Protein AF-A0A1X0S8W1-F1 (afdb_monomer_lite)

pLDDT: mean 87.72, std 8.19, range [54.75, 95.5]

Sequence (71 aa):
MAAFLRPSDLRRVDLQSADINDSFQLTSQVDSPKETRDHRCIIKPFTIFPNQDRSLCPIREFIALKERPSL

Organism: Rhizopus microsporus (NCBI:txid58291)

Secondary structure (DSSP, 8-state):
------HHHHTTB-GGG-EE-TTS-EEEEEEEEEEEETTEEEEEEEEEPPPSSGGG-HHHHHHHHHT-TT-

Foldseek 3Di:
DADPDDPVQVVFWDPVQWDQDPQRKIKTWGFQQVDDDPNHTDIGIDIDHADPPPVPGVSVVVVVVVVVVPD

Structure (mmCIF, N/CA/C/O backbone):
data_AF-A0A1X0S8W1-F1
#
_entry.id   AF-A0A1X0S8W1-F1
#
loop_
_atom_site.group_PDB
_atom_site.id
_atom_site.type_symbol
_atom_site.label_atom_id
_atom_site.label_alt_id
_atom_site.label_comp_id
_atom_site.label_asym_id
_atom_site.label_entity_id
_atom_site.label_seq_id
_atom_site.pdbx_PDB_ins_code
_atom_site.Cartn_x
_atom_site.Cartn_y
_atom_site.Cartn_z
_atom_site.occupancy
_atom_site.B_iso_or_equiv
_atom_site.auth_seq_id
_atom_site.auth_comp_id
_atom_site.auth_asym_id
_atom_site.auth_atom_id
_atom_site.pdbx_PDB_model_num
ATOM 1 N N . MET A 1 1 ? 9.873 -2.085 -1.201 1.00 59.12 1 MET A N 1
ATOM 2 C CA . MET A 1 1 ? 9.676 -2.861 0.050 1.00 59.12 1 MET A CA 1
ATOM 3 C C . MET A 1 1 ? 8.228 -2.700 0.479 1.00 59.12 1 MET A C 1
ATOM 5 O O . MET A 1 1 ? 7.763 -1.568 0.565 1.00 59.12 1 MET A O 1
ATOM 9 N N . ALA A 1 2 ? 7.505 -3.809 0.640 1.00 69.00 2 ALA A N 1
ATOM 10 C CA . ALA A 1 2 ? 6.098 -3.798 1.039 1.00 69.00 2 ALA A CA 1
ATOM 11 C C . ALA A 1 2 ? 5.967 -3.584 2.556 1.00 69.00 2 ALA A C 1
ATOM 13 O O . ALA A 1 2 ? 6.853 -3.980 3.313 1.00 69.00 2 ALA A O 1
ATOM 14 N N . ALA A 1 3 ? 4.879 -2.952 2.996 1.00 78.31 3 ALA A N 1
ATOM 15 C CA . ALA A 1 3 ? 4.598 -2.786 4.417 1.00 78.31 3 ALA A CA 1
ATOM 16 C C . ALA A 1 3 ? 4.321 -4.155 5.069 1.00 78.31 3 ALA A C 1
ATOM 18 O O . ALA A 1 3 ? 3.593 -4.977 4.511 1.00 78.31 3 ALA A O 1
ATOM 19 N N . PHE A 1 4 ? 4.880 -4.403 6.258 1.00 81.94 4 PHE A N 1
ATOM 20 C CA . PHE A 1 4 ? 4.598 -5.611 7.042 1.00 81.94 4 PHE A CA 1
ATOM 21 C C . PHE A 1 4 ? 3.243 -5.480 7.747 1.00 81.94 4 PHE A C 1
ATOM 23 O O . PHE A 1 4 ? 3.167 -5.175 8.936 1.00 81.94 4 PHE A O 1
ATOM 30 N N . LEU A 1 5 ? 2.165 -5.681 6.991 1.00 84.88 5 LEU A N 1
ATOM 31 C CA . LEU A 1 5 ? 0.792 -5.651 7.490 1.00 84.88 5 LEU A CA 1
ATOM 32 C C . LEU A 1 5 ? 0.317 -7.067 7.819 1.00 84.88 5 LEU A C 1
ATOM 34 O O . LEU A 1 5 ? 0.524 -8.003 7.044 1.00 84.88 5 LEU A O 1
ATOM 38 N N . ARG A 1 6 ? -0.358 -7.239 8.959 1.00 87.00 6 ARG A N 1
ATOM 39 C CA . ARG A 1 6 ? -1.017 -8.514 9.267 1.00 87.00 6 ARG A CA 1
ATOM 40 C C . ARG A 1 6 ? -2.249 -8.669 8.370 1.00 87.00 6 ARG A C 1
ATOM 42 O O . ARG A 1 6 ? -2.851 -7.668 7.981 1.00 87.00 6 ARG A O 1
ATOM 49 N N . PRO A 1 7 ? -2.740 -9.894 8.131 1.00 88.88 7 PRO A N 1
ATOM 50 C CA . PRO A 1 7 ? -3.974 -10.098 7.370 1.00 88.88 7 PRO A CA 1
ATOM 51 C C . PRO A 1 7 ? -5.190 -9.309 7.895 1.00 88.88 7 PRO A C 1
ATOM 53 O O . PRO A 1 7 ? -6.038 -8.884 7.114 1.00 88.88 7 PRO A O 1
ATOM 56 N N . SER A 1 8 ? -5.282 -9.073 9.211 1.00 87.56 8 SER A N 1
ATOM 57 C CA . SER A 1 8 ? -6.336 -8.233 9.802 1.00 87.56 8 SER A CA 1
ATOM 58 C C . SER A 1 8 ? -6.193 -6.750 9.475 1.00 87.56 8 SER A C 1
ATOM 60 O O . SER A 1 8 ? -7.195 -6.044 9.435 1.00 87.56 8 SER A O 1
ATOM 62 N N . ASP A 1 9 ? -4.958 -6.288 9.290 1.00 88.31 9 ASP A N 1
ATOM 63 C CA . ASP A 1 9 ? -4.642 -4.898 8.980 1.00 88.31 9 ASP A CA 1
ATOM 64 C C . ASP A 1 9 ? -5.035 -4.604 7.526 1.00 88.31 9 ASP A C 1
ATOM 66 O O . ASP A 1 9 ? -5.662 -3.586 7.270 1.00 88.31 9 ASP A O 1
ATOM 70 N N . LEU A 1 10 ? -4.811 -5.550 6.600 1.00 88.00 10 LEU A N 1
ATOM 71 C CA . LEU A 1 10 ? -5.224 -5.431 5.190 1.00 88.00 10 LEU A CA 1
ATOM 72 C C . LEU A 1 10 ? -6.727 -5.169 5.015 1.00 88.00 10 LEU A C 1
ATOM 74 O O . LEU A 1 10 ? -7.113 -4.367 4.174 1.00 88.00 10 LEU A O 1
ATOM 78 N N . ARG A 1 11 ? -7.585 -5.796 5.835 1.00 88.38 11 ARG A N 1
ATOM 79 C CA . ARG A 1 11 ? -9.043 -5.550 5.801 1.00 88.38 11 ARG A CA 1
ATOM 80 C C . ARG A 1 11 ? -9.451 -4.172 6.327 1.00 88.38 11 ARG A C 1
ATOM 82 O O . ARG A 1 11 ? -10.608 -3.797 6.189 1.00 88.38 11 ARG A O 1
ATOM 89 N N . ARG A 1 12 ? -8.539 -3.477 7.004 1.00 90.25 12 ARG A N 1
ATOM 90 C CA . 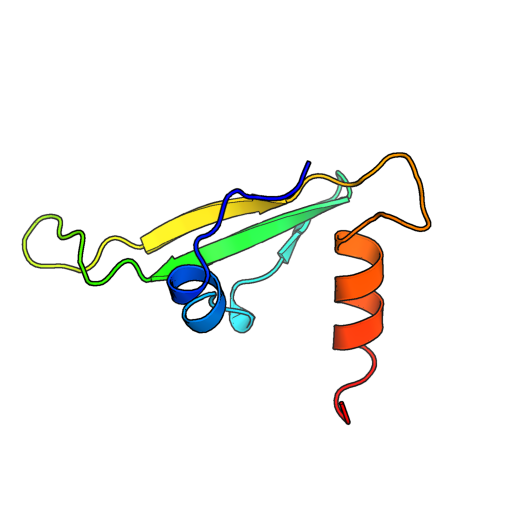ARG A 1 12 ? -8.766 -2.192 7.678 1.00 90.25 12 ARG A CA 1
ATOM 91 C C . ARG A 1 12 ? -7.957 -1.059 7.057 1.00 90.25 12 ARG A C 1
ATOM 93 O O . ARG A 1 12 ? -7.907 0.027 7.629 1.00 90.25 12 ARG A O 1
ATOM 100 N N . VAL A 1 13 ? -7.287 -1.321 5.937 1.00 91.19 13 VAL A N 1
ATOM 101 C CA . VAL A 1 13 ? -6.631 -0.274 5.160 1.00 91.19 13 VAL A CA 1
ATOM 102 C C . VAL A 1 13 ? -7.711 0.639 4.602 1.00 91.19 13 VAL A C 1
ATOM 104 O O . VAL A 1 13 ? -8.658 0.181 3.962 1.00 91.19 13 VAL A O 1
ATOM 107 N N . ASP A 1 14 ? -7.548 1.934 4.832 1.00 90.56 14 ASP A N 1
ATOM 108 C CA . ASP A 1 14 ? -8.382 2.950 4.216 1.00 90.56 14 ASP A CA 1
ATOM 109 C C . ASP A 1 14 ? -7.867 3.236 2.798 1.00 90.56 14 ASP A C 1
ATOM 111 O O . ASP A 1 14 ? -6.925 4.000 2.579 1.00 90.56 14 ASP A O 1
ATOM 115 N N . LEU A 1 15 ? -8.478 2.578 1.811 1.00 88.19 15 LEU A N 1
ATOM 116 C CA . LEU A 1 15 ? -8.123 2.765 0.403 1.00 88.19 15 LEU A CA 1
ATOM 117 C C . LEU A 1 15 ? -8.511 4.154 -0.128 1.00 88.19 15 LEU A C 1
ATOM 119 O O . LEU A 1 15 ? -7.977 4.564 -1.156 1.00 88.19 15 LEU A O 1
ATOM 123 N N . GLN A 1 16 ? -9.406 4.884 0.548 1.00 89.75 16 GLN A N 1
ATOM 124 C CA . GLN A 1 16 ? -9.760 6.252 0.155 1.00 89.75 16 GLN A CA 1
ATOM 125 C C . GLN A 1 16 ? -8.667 7.245 0.548 1.00 89.75 16 GLN A C 1
ATOM 127 O O . GLN A 1 16 ? -8.461 8.235 -0.147 1.00 89.75 16 GLN A O 1
ATOM 132 N N . SER A 1 17 ? -7.918 6.958 1.615 1.00 91.38 17 SER A N 1
ATOM 133 C CA . SER A 1 17 ? -6.753 7.754 2.007 1.00 91.38 17 SER A CA 1
ATOM 134 C C . SER A 1 17 ? -5.483 7.408 1.220 1.00 91.38 17 SER A C 1
ATOM 136 O O . SER A 1 17 ? -4.408 7.888 1.578 1.00 91.38 17 SER A O 1
ATOM 138 N N .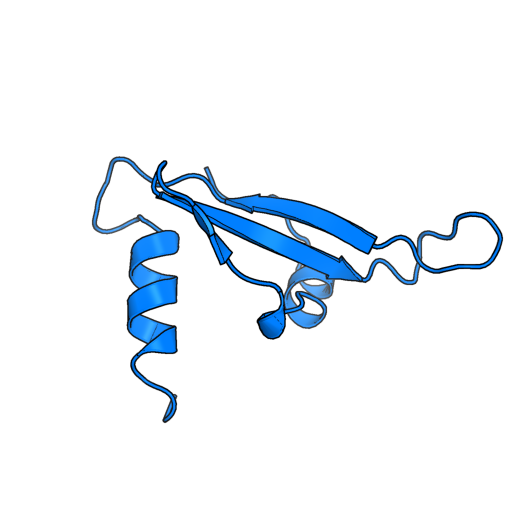 ALA A 1 18 ? -5.559 6.490 0.253 1.00 93.25 18 ALA A N 1
ATOM 139 C CA . ALA A 1 18 ? -4.395 6.003 -0.467 1.00 93.25 18 ALA A CA 1
ATOM 140 C C . ALA A 1 18 ? -3.926 7.024 -1.512 1.00 93.25 18 ALA A C 1
ATOM 142 O O . ALA A 1 18 ? -4.673 7.352 -2.438 1.00 93.25 18 ALA A O 1
ATOM 143 N N . ASP A 1 19 ? -2.675 7.464 -1.394 1.00 95.31 19 ASP A N 1
ATOM 144 C CA . ASP A 1 19 ? -2.059 8.456 -2.275 1.00 95.31 19 ASP A CA 1
ATOM 145 C C . ASP A 1 19 ? -0.693 7.985 -2.792 1.00 95.31 19 ASP A C 1
ATOM 147 O O . ASP A 1 19 ? 0.017 7.236 -2.118 1.00 95.31 19 ASP A O 1
ATOM 151 N N . ILE A 1 20 ? -0.331 8.399 -4.008 1.00 95.50 20 ILE A N 1
ATOM 152 C CA . ILE A 1 20 ? 0.969 8.089 -4.610 1.00 95.50 20 ILE A CA 1
ATOM 153 C C . ILE A 1 20 ? 1.732 9.394 -4.789 1.00 95.50 20 ILE A C 1
ATOM 155 O O . ILE A 1 20 ? 1.339 10.236 -5.590 1.00 95.50 20 ILE A O 1
ATOM 159 N N . ASN A 1 21 ? 2.846 9.530 -4.073 1.00 93.50 21 ASN A N 1
ATOM 160 C CA . ASN A 1 21 ? 3.658 10.743 -4.120 1.00 93.50 21 ASN A CA 1
ATOM 161 C C . ASN A 1 21 ? 4.591 10.797 -5.347 1.00 93.50 21 ASN A C 1
ATOM 163 O O . ASN A 1 21 ? 4.777 9.808 -6.061 1.00 93.50 21 ASN A O 1
ATOM 167 N N . ASP A 1 22 ? 5.262 11.938 -5.534 1.00 94.00 22 ASP A N 1
ATOM 168 C CA . ASP A 1 22 ? 6.198 12.185 -6.646 1.00 94.00 22 ASP A CA 1
ATOM 169 C C . ASP A 1 22 ? 7.381 11.201 -6.696 1.00 94.00 22 ASP A C 1
ATOM 171 O O . ASP A 1 22 ? 7.961 10.956 -7.751 1.00 94.00 22 ASP A O 1
ATOM 175 N N . SER A 1 23 ? 7.737 10.597 -5.557 1.00 94.00 23 SER A N 1
ATOM 176 C CA . SER A 1 23 ? 8.771 9.554 -5.470 1.00 94.00 23 SER A CA 1
ATOM 177 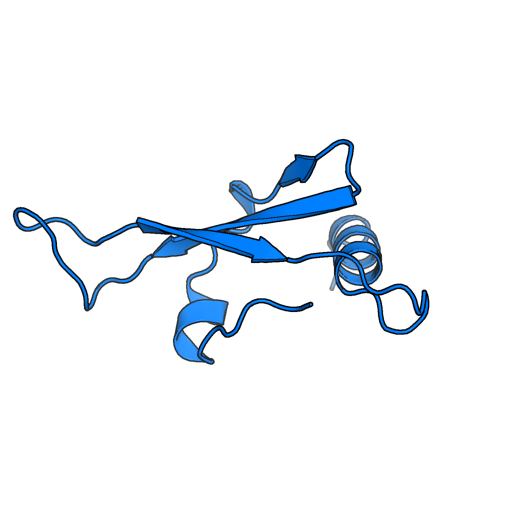C C . SER A 1 23 ? 8.242 8.155 -5.799 1.00 94.00 23 SER A C 1
ATOM 179 O O . SER A 1 23 ? 8.930 7.159 -5.559 1.00 94.00 23 SER A O 1
ATOM 181 N N . PHE A 1 24 ? 7.021 8.069 -6.332 1.00 94.12 24 PHE A N 1
ATOM 182 C CA . PHE A 1 24 ? 6.326 6.835 -6.662 1.00 94.12 24 PHE A CA 1
ATOM 183 C C . PHE A 1 24 ? 6.230 5.893 -5.458 1.00 94.12 24 PHE A C 1
ATOM 185 O O . PHE A 1 24 ? 6.496 4.700 -5.575 1.00 94.12 24 PHE A O 1
ATOM 192 N N . GLN A 1 25 ? 5.897 6.440 -4.287 1.00 95.25 25 GLN A N 1
ATOM 193 C CA . GLN A 1 25 ? 5.623 5.694 -3.059 1.00 95.25 25 GLN A CA 1
ATOM 194 C C . GLN A 1 25 ? 4.138 5.801 -2.735 1.00 95.25 25 GLN A C 1
ATOM 196 O O . GLN A 1 25 ? 3.556 6.874 -2.868 1.00 95.25 25 GLN A O 1
ATOM 201 N N . LEU A 1 26 ? 3.546 4.699 -2.281 1.00 94.69 26 LEU A N 1
ATOM 202 C CA . LEU A 1 26 ? 2.141 4.647 -1.892 1.00 94.69 26 LEU A CA 1
ATOM 203 C C . LEU A 1 26 ? 2.030 4.847 -0.380 1.00 94.69 26 LEU A C 1
ATOM 205 O O . LEU A 1 26 ? 2.576 4.047 0.383 1.00 94.69 26 LEU A O 1
ATOM 209 N N . THR A 1 27 ? 1.321 5.883 0.049 1.00 94.94 27 THR A N 1
ATOM 210 C CA . THR A 1 27 ? 0.996 6.141 1.454 1.00 94.94 27 THR A CA 1
ATOM 211 C C . THR A 1 27 ? -0.479 5.858 1.704 1.00 94.94 27 THR A C 1
ATOM 213 O O . THR A 1 27 ? -1.333 6.095 0.855 1.00 94.94 27 THR A O 1
ATOM 216 N N . SER A 1 28 ? -0.790 5.292 2.8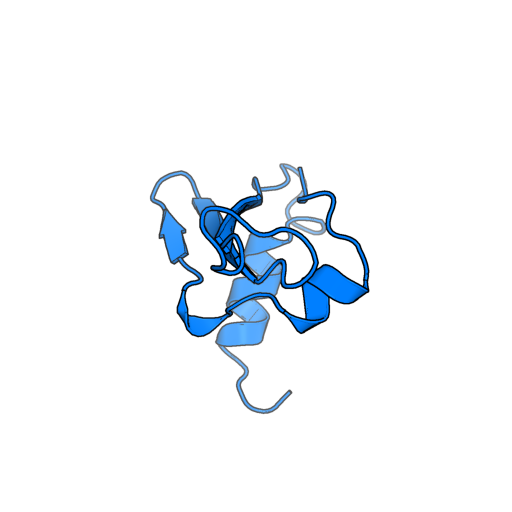65 1.00 93.81 28 SER A N 1
ATOM 217 C CA . SER A 1 28 ? -2.162 5.078 3.332 1.00 93.81 28 SER A CA 1
ATOM 218 C C . SER A 1 28 ? -2.134 4.877 4.850 1.00 93.81 28 SER A C 1
ATOM 220 O O . SER A 1 28 ? -1.081 4.975 5.491 1.00 93.81 28 SER A O 1
ATOM 222 N N . GLN A 1 29 ? -3.294 4.623 5.440 1.00 93.56 29 GLN A N 1
ATOM 223 C CA . GLN A 1 29 ? -3.458 4.412 6.864 1.00 93.56 29 GLN A CA 1
ATOM 224 C C . GLN A 1 29 ? -4.255 3.143 7.153 1.00 93.56 29 GLN A C 1
ATOM 226 O O . GLN A 1 29 ? -5.093 2.704 6.365 1.00 93.56 29 GLN A O 1
ATOM 231 N N . VAL A 1 30 ? -3.982 2.551 8.313 1.00 91.31 30 VAL A N 1
ATOM 232 C CA . VAL A 1 30 ? -4.744 1.425 8.845 1.00 91.31 30 VAL A CA 1
ATOM 233 C C . VAL A 1 30 ? -5.343 1.783 10.197 1.00 91.31 30 VAL A C 1
ATOM 235 O O . VAL A 1 30 ? -4.649 2.287 11.087 1.00 91.31 30 VAL A O 1
ATOM 238 N N . ASP A 1 31 ? -6.628 1.482 10.366 1.00 87.00 31 ASP A N 1
ATOM 239 C CA . ASP A 1 31 ? -7.272 1.538 11.674 1.00 87.00 31 ASP A CA 1
ATOM 240 C C . ASP A 1 31 ? -6.797 0.353 12.531 1.00 87.00 31 ASP A C 1
ATOM 242 O O . ASP A 1 31 ? -6.979 -0.823 12.182 1.00 87.00 31 ASP A O 1
ATOM 246 N N . SER A 1 32 ? -6.153 0.659 13.659 1.00 82.31 32 SER A N 1
ATOM 247 C CA . SER A 1 32 ? -5.697 -0.319 14.645 1.00 82.31 32 SER A CA 1
ATOM 248 C C . SER A 1 32 ? -6.606 -0.296 15.879 1.00 82.31 32 SER A C 1
ATOM 250 O O . SER A 1 32 ? -6.200 0.202 16.925 1.00 82.31 32 SER A O 1
ATOM 252 N N . PRO A 1 33 ? -7.801 -0.916 15.842 1.00 72.88 33 PRO A N 1
ATOM 253 C CA . PRO A 1 33 ? -8.794 -0.793 16.914 1.00 72.88 33 PRO A CA 1
ATOM 254 C C . PRO A 1 33 ? -8.367 -1.428 18.242 1.00 72.88 33 PRO A C 1
ATOM 256 O O . PRO A 1 33 ? -8.965 -1.173 19.280 1.00 72.88 33 PRO A O 1
ATOM 259 N N . LYS A 1 34 ? -7.347 -2.296 18.218 1.00 79.44 34 LYS A N 1
ATOM 260 C CA . LYS A 1 34 ? -6.788 -2.932 19.422 1.00 79.44 34 LYS A CA 1
ATOM 261 C C . LYS A 1 34 ? -5.719 -2.084 20.104 1.00 79.44 34 LYS A C 1
ATOM 263 O O . LYS A 1 34 ? -5.274 -2.438 21.189 1.00 79.44 34 LYS A O 1
ATOM 268 N N . GLU A 1 35 ? -5.281 -1.013 19.459 1.00 79.62 35 GLU A N 1
ATOM 269 C CA . GLU A 1 35 ? -4.331 -0.074 20.023 1.00 79.62 35 GLU A CA 1
ATOM 270 C C . GLU A 1 35 ? -5.050 1.250 20.221 1.00 79.62 35 GLU A C 1
ATOM 272 O O . GLU A 1 35 ? -5.554 1.847 19.272 1.00 79.62 35 GLU A O 1
ATOM 277 N N . THR A 1 36 ? -5.129 1.696 21.469 1.00 83.00 36 THR A N 1
ATOM 278 C CA . THR A 1 36 ? -5.840 2.921 21.825 1.00 83.00 36 THR A CA 1
ATOM 279 C C . THR A 1 36 ? -4.890 3.921 22.455 1.00 83.00 36 THR A C 1
ATOM 281 O O . THR A 1 36 ? -4.089 3.552 23.313 1.00 83.00 36 THR A O 1
ATOM 284 N N . ARG A 1 37 ? -5.028 5.194 22.092 1.00 84.12 37 ARG A N 1
ATOM 285 C CA . ARG A 1 37 ? -4.405 6.328 22.780 1.00 84.12 37 ARG A CA 1
ATOM 286 C C . ARG A 1 37 ? -5.514 7.281 23.199 1.00 84.12 37 ARG A C 1
ATOM 288 O O . ARG A 1 37 ? -6.359 7.616 22.375 1.00 84.12 37 ARG A O 1
ATOM 295 N N . ASP A 1 38 ? -5.555 7.649 24.476 1.00 86.94 38 ASP A N 1
ATOM 296 C CA . ASP A 1 38 ? -6.595 8.524 25.041 1.00 86.94 38 ASP A CA 1
ATOM 297 C C . ASP A 1 38 ? -8.027 8.064 24.686 1.00 86.94 38 ASP A C 1
ATOM 299 O O . ASP A 1 38 ? -8.874 8.847 24.261 1.00 86.94 38 ASP A O 1
ATOM 303 N N . HIS A 1 39 ? -8.282 6.754 24.814 1.00 84.75 39 HIS A N 1
ATOM 304 C CA . HIS A 1 39 ? -9.553 6.089 24.477 1.00 84.75 39 HIS A CA 1
ATOM 305 C C . HIS A 1 39 ? -9.983 6.163 22.998 1.00 84.75 39 HIS A C 1
ATOM 307 O O . HIS A 1 39 ? -11.129 5.852 22.677 1.00 84.75 39 HIS A O 1
ATOM 313 N N . ARG A 1 40 ? -9.079 6.525 22.081 1.00 84.06 40 ARG A N 1
ATOM 314 C CA . ARG A 1 40 ? -9.319 6.529 20.630 1.00 84.06 40 ARG A CA 1
ATOM 315 C C . ARG A 1 40 ? -8.458 5.482 19.936 1.00 84.06 40 ARG A C 1
ATOM 317 O O . ARG A 1 40 ? -7.298 5.307 20.306 1.00 84.06 40 ARG A O 1
ATOM 324 N N . CYS A 1 41 ? -9.012 4.804 18.931 1.00 85.06 41 CYS A N 1
ATOM 325 C CA . CYS A 1 41 ? -8.256 3.887 18.077 1.00 85.06 41 CYS A CA 1
ATOM 326 C C . CYS A 1 41 ? -7.083 4.625 17.421 1.00 85.06 41 CYS A C 1
ATOM 328 O O . CYS A 1 41 ? -7.236 5.748 16.935 1.00 85.06 41 CYS A O 1
ATOM 330 N N . ILE A 1 42 ? -5.909 4.001 17.415 1.00 88.00 42 ILE A N 1
ATOM 331 C CA . ILE A 1 42 ? -4.738 4.568 16.755 1.00 88.00 42 ILE A CA 1
ATOM 332 C C . ILE A 1 42 ? -4.862 4.332 15.251 1.00 88.00 42 ILE A C 1
ATOM 334 O O . ILE A 1 42 ? -4.949 3.195 14.785 1.00 88.00 42 ILE A O 1
ATOM 338 N N . ILE A 1 43 ? -4.799 5.423 14.492 1.00 89.19 43 ILE A N 1
ATOM 339 C CA . ILE A 1 43 ? -4.611 5.386 13.046 1.00 89.19 43 ILE A CA 1
ATOM 340 C C . ILE A 1 43 ? -3.109 5.299 12.785 1.00 89.19 43 ILE A C 1
ATOM 342 O O . ILE A 1 43 ? -2.348 6.169 13.219 1.00 89.19 43 ILE A O 1
ATOM 346 N N . LYS A 1 44 ? -2.668 4.239 12.105 1.00 88.12 44 LYS A N 1
ATOM 347 C CA . LYS A 1 44 ? -1.253 4.041 11.779 1.00 88.12 44 LYS A CA 1
ATOM 348 C C . LYS A 1 44 ? -1.003 4.325 10.303 1.00 88.12 44 LYS A C 1
ATOM 350 O O . LYS A 1 44 ? -1.515 3.575 9.470 1.00 88.12 44 LYS A O 1
ATOM 355 N N . PRO A 1 45 ? -0.208 5.351 9.962 1.00 91.44 45 PRO A N 1
ATOM 356 C CA . PRO A 1 45 ? 0.229 5.539 8.591 1.00 91.44 45 PRO A CA 1
ATOM 357 C C . PRO A 1 45 ? 1.245 4.457 8.212 1.00 91.44 45 PRO A C 1
ATOM 359 O O . PRO A 1 45 ? 2.021 3.988 9.049 1.00 91.44 45 PRO A O 1
ATOM 362 N N . PHE A 1 46 ? 1.265 4.083 6.939 1.00 91.81 46 PHE A N 1
ATOM 363 C CA . PHE A 1 46 ? 2.302 3.233 6.371 1.00 91.81 46 PHE A CA 1
ATOM 364 C C . PHE A 1 46 ? 2.656 3.680 4.954 1.00 91.81 46 PHE A C 1
ATOM 366 O O . PHE A 1 46 ? 1.851 4.295 4.254 1.00 91.81 46 PHE A O 1
ATOM 373 N N . THR A 1 47 ? 3.868 3.321 4.533 1.00 93.62 47 THR A N 1
ATOM 374 C CA . THR A 1 47 ? 4.384 3.605 3.194 1.00 93.62 47 THR A CA 1
ATOM 375 C C . THR A 1 47 ? 4.814 2.307 2.530 1.00 93.62 47 THR A C 1
ATOM 377 O O . THR A 1 47 ? 5.560 1.513 3.105 1.00 93.62 47 THR A O 1
ATOM 380 N N . ILE A 1 48 ? 4.356 2.097 1.302 1.00 93.94 48 ILE A N 1
ATOM 381 C CA . ILE A 1 48 ? 4.834 1.047 0.412 1.00 93.94 48 ILE A CA 1
ATOM 382 C C . ILE A 1 48 ? 5.805 1.691 -0.569 1.00 93.94 48 ILE A C 1
ATOM 384 O O . ILE A 1 48 ? 5.472 2.644 -1.271 1.00 93.94 48 ILE A O 1
ATOM 388 N N . PHE A 1 49 ? 7.015 1.143 -0.622 1.00 93.56 49 PHE A N 1
ATOM 389 C CA . PHE A 1 49 ? 8.056 1.603 -1.534 1.00 93.56 49 PHE A CA 1
ATOM 390 C C . PHE A 1 49 ? 8.017 0.806 -2.836 1.00 93.56 49 PHE A C 1
ATOM 392 O O . PHE A 1 49 ? 7.782 -0.413 -2.785 1.00 93.56 49 PHE A O 1
ATOM 399 N N . PRO A 1 50 ? 8.332 1.441 -3.977 1.00 94.12 50 PRO A N 1
ATOM 400 C CA . PRO A 1 50 ? 8.373 0.752 -5.254 1.00 94.12 50 PRO A CA 1
ATOM 401 C C . PRO A 1 50 ? 9.384 -0.393 -5.217 1.00 94.12 50 PRO A C 1
ATOM 403 O O . PRO A 1 50 ? 10.371 -0.372 -4.473 1.00 94.12 50 PRO A O 1
ATOM 406 N N . ASN A 1 51 ? 9.111 -1.425 -6.007 1.00 92.50 51 ASN A N 1
ATOM 407 C CA . ASN A 1 51 ? 10.099 -2.452 -6.299 1.00 92.50 51 ASN A CA 1
ATOM 408 C C . ASN A 1 51 ? 10.872 -2.043 -7.559 1.00 92.50 51 ASN A C 1
ATOM 410 O O . ASN A 1 51 ? 10.276 -1.489 -8.485 1.00 92.50 51 ASN A O 1
ATOM 414 N N . GLN A 1 52 ? 12.181 -2.302 -7.578 1.00 91.62 52 GLN A N 1
ATOM 415 C CA . GLN A 1 52 ? 13.016 -2.094 -8.762 1.00 91.62 52 GLN A CA 1
ATOM 416 C C . GLN A 1 52 ? 12.597 -3.034 -9.893 1.00 91.62 52 GLN A C 1
ATOM 418 O O . GLN A 1 52 ? 12.558 -2.624 -11.053 1.00 91.62 52 GLN A O 1
ATOM 423 N N . ASP A 1 53 ? 12.228 -4.272 -9.552 1.00 94.00 53 ASP A N 1
ATOM 424 C CA . ASP A 1 53 ? 11.607 -5.173 -10.510 1.00 94.00 53 ASP A CA 1
ATOM 425 C C . ASP A 1 53 ? 10.177 -4.704 -10.788 1.00 94.00 53 ASP A C 1
ATOM 427 O O . ASP A 1 53 ? 9.297 -4.708 -9.921 1.00 94.00 53 ASP A O 1
ATOM 431 N N . ARG A 1 54 ? 9.954 -4.302 -12.040 1.00 89.94 54 ARG A N 1
ATOM 432 C CA . ARG A 1 54 ? 8.679 -3.785 -12.529 1.00 89.94 54 ARG A CA 1
ATOM 433 C C . ARG A 1 54 ? 7.543 -4.800 -12.391 1.00 89.94 54 ARG A C 1
ATOM 435 O O . ARG A 1 54 ? 6.418 -4.375 -12.140 1.00 89.94 54 ARG A O 1
ATOM 442 N N . SER A 1 55 ? 7.830 -6.091 -12.561 1.00 91.44 55 SER A N 1
ATOM 443 C CA . SER A 1 55 ? 6.843 -7.176 -12.465 1.00 91.44 55 SER A CA 1
ATOM 444 C C . SER A 1 55 ? 6.433 -7.475 -11.021 1.00 91.44 55 SER A C 1
ATOM 446 O O . SER A 1 55 ? 5.345 -7.985 -10.779 1.00 91.44 55 SER A O 1
ATOM 448 N N . LEU A 1 56 ? 7.272 -7.086 -10.057 1.00 90.88 56 LEU A N 1
ATOM 449 C CA . LEU A 1 56 ? 7.051 -7.268 -8.623 1.00 90.88 56 LEU A CA 1
ATOM 450 C C . LEU A 1 56 ? 6.711 -5.950 -7.912 1.00 90.88 56 LEU A C 1
ATOM 452 O O . LEU A 1 56 ? 6.814 -5.864 -6.685 1.00 90.88 56 LEU A O 1
ATOM 456 N N . CYS A 1 57 ? 6.377 -4.893 -8.659 1.00 92.75 57 CYS A N 1
ATOM 457 C CA . CYS A 1 57 ? 6.144 -3.565 -8.104 1.00 92.75 57 CYS A CA 1
ATOM 458 C C . CYS A 1 57 ? 4.686 -3.407 -7.640 1.00 92.75 57 CYS A C 1
ATOM 460 O O . CYS A 1 57 ? 3.799 -3.221 -8.477 1.00 92.75 57 CYS A O 1
ATOM 462 N N . PRO A 1 58 ? 4.419 -3.395 -6.318 1.00 91.94 58 PRO A N 1
ATOM 463 C CA . PRO A 1 58 ? 3.051 -3.378 -5.793 1.00 91.94 58 PRO A CA 1
ATOM 464 C C . PRO A 1 58 ? 2.297 -2.088 -6.134 1.00 91.94 58 PRO A C 1
ATOM 466 O O . PRO A 1 58 ? 1.079 -2.095 -6.247 1.00 91.94 58 PRO A O 1
ATOM 469 N N . ILE A 1 59 ? 3.014 -0.980 -6.333 1.00 94.00 59 ILE A N 1
ATOM 470 C CA . ILE A 1 59 ? 2.420 0.327 -6.645 1.00 94.00 59 ILE A CA 1
ATOM 471 C C . ILE A 1 59 ? 1.859 0.334 -8.068 1.00 94.00 59 ILE A C 1
ATOM 473 O O . ILE A 1 59 ? 0.786 0.876 -8.309 1.00 94.00 59 ILE A O 1
ATOM 477 N N . ARG A 1 60 ? 2.549 -0.324 -9.008 1.00 93.56 60 ARG A N 1
ATOM 478 C CA . ARG A 1 60 ? 2.053 -0.485 -10.381 1.00 93.56 60 ARG A CA 1
ATOM 479 C C . ARG A 1 60 ? 0.799 -1.345 -10.418 1.00 93.56 60 ARG A C 1
ATOM 481 O O . ARG A 1 60 ? -0.149 -0.978 -11.102 1.00 93.56 60 ARG A O 1
ATOM 488 N N . GLU A 1 61 ? 0.801 -2.445 -9.671 1.00 92.38 61 GLU A N 1
ATOM 489 C CA . GLU A 1 61 ? -0.365 -3.323 -9.570 1.00 92.38 61 GLU A CA 1
ATOM 490 C C . GLU A 1 61 ? -1.554 -2.593 -8.933 1.00 92.38 61 GLU A C 1
ATOM 492 O O . GLU A 1 61 ? -2.665 -2.647 -9.447 1.00 92.38 61 GLU A O 1
ATOM 497 N N . PHE A 1 62 ? -1.309 -1.819 -7.872 1.00 91.38 62 PHE A N 1
ATOM 498 C CA . PHE A 1 62 ? -2.336 -0.999 -7.234 1.00 91.38 62 PHE A CA 1
ATOM 499 C C . PHE A 1 62 ? -2.986 -0.000 -8.204 1.00 91.38 62 PHE A C 1
ATOM 501 O O . PHE A 1 62 ? -4.211 0.082 -8.251 1.00 91.38 62 PHE A O 1
ATOM 508 N N . ILE A 1 63 ? -2.193 0.721 -9.010 1.00 92.12 63 ILE A N 1
ATOM 509 C CA . ILE A 1 63 ? -2.721 1.633 -10.043 1.00 92.12 63 ILE A CA 1
ATOM 510 C C . ILE A 1 63 ? -3.571 0.857 -11.056 1.00 92.12 63 ILE A C 1
ATOM 512 O O . ILE A 1 63 ? -4.708 1.241 -11.320 1.00 92.12 63 ILE A O 1
ATOM 516 N N . ALA A 1 64 ? -3.051 -0.259 -11.575 1.00 92.25 64 ALA A N 1
ATOM 517 C CA . ALA A 1 64 ? -3.743 -1.064 -12.578 1.00 92.25 64 ALA A CA 1
ATOM 518 C C . ALA A 1 64 ? -5.084 -1.625 -12.070 1.00 92.25 64 ALA A C 1
ATOM 520 O O . ALA A 1 64 ? -6.046 -1.702 -12.834 1.00 92.25 64 ALA A O 1
ATOM 521 N N . LEU A 1 65 ? -5.160 -1.996 -10.788 1.00 89.25 65 LEU A N 1
ATOM 522 C CA . LEU A 1 65 ? -6.400 -2.430 -10.142 1.00 89.25 65 LEU A CA 1
ATOM 523 C C . LEU A 1 65 ? -7.362 -1.260 -9.902 1.00 89.25 65 LEU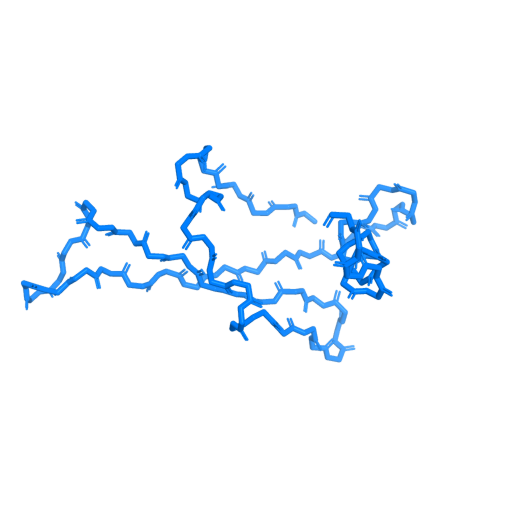 A C 1
ATOM 525 O O . LEU A 1 65 ? -8.553 -1.394 -10.164 1.00 89.25 65 LEU A O 1
ATOM 529 N N . LYS A 1 66 ? -6.865 -0.093 -9.473 1.00 86.88 66 LYS A N 1
AT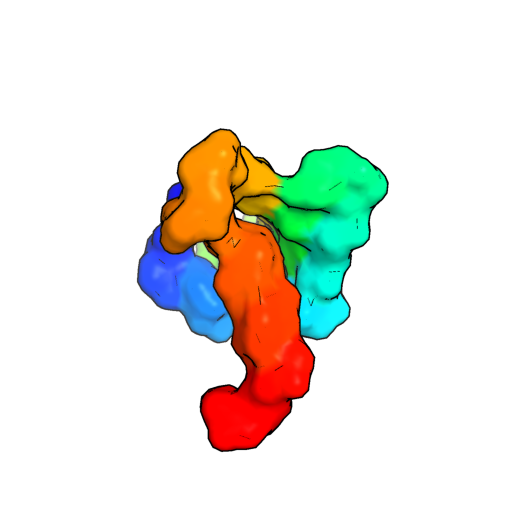OM 530 C CA . LYS A 1 66 ? -7.691 1.111 -9.267 1.00 86.88 66 LYS A CA 1
ATOM 531 C C . LYS A 1 66 ? -8.343 1.596 -10.567 1.00 86.88 66 LYS A C 1
ATOM 533 O O . LYS A 1 66 ? -9.481 2.056 -10.550 1.00 86.88 66 LYS A O 1
ATOM 538 N N . GLU A 1 67 ? -7.649 1.455 -11.694 1.00 87.00 67 GLU A N 1
ATOM 539 C CA . GLU A 1 67 ? -8.163 1.765 -13.037 1.00 87.00 67 GLU A CA 1
ATOM 540 C C . GLU A 1 67 ? -9.184 0.733 -13.556 1.00 87.00 67 GLU A C 1
ATOM 542 O O . GLU A 1 67 ? -9.816 0.952 -14.591 1.00 87.00 67 GLU A O 1
ATOM 547 N N . ARG A 1 68 ? -9.382 -0.382 -12.840 1.00 86.44 68 ARG A N 1
ATOM 548 C CA . ARG A 1 68 ? -10.315 -1.464 -13.185 1.00 86.44 68 ARG A CA 1
ATOM 549 C C . ARG A 1 68 ? -11.358 -1.670 -12.076 1.00 86.44 68 ARG A C 1
ATOM 551 O O . ARG A 1 68 ? -11.345 -2.706 -11.419 1.00 86.44 68 ARG A O 1
ATOM 558 N N . PRO A 1 69 ? -12.312 -0.739 -11.894 1.00 66.81 69 PRO A N 1
ATOM 559 C CA . PRO A 1 69 ? -13.283 -0.773 -10.792 1.00 66.81 69 PRO A CA 1
ATOM 560 C C . PRO A 1 69 ? -14.278 -1.950 -10.824 1.00 66.81 69 PRO A C 1
ATOM 562 O O . PRO A 1 69 ? -15.119 -2.059 -9.939 1.00 66.81 69 PRO A O 1
ATOM 565 N N . SER A 1 70 ? -14.231 -2.804 -11.850 1.00 67.38 70 SER A N 1
ATOM 566 C CA . SER A 1 70 ? -15.116 -3.959 -12.043 1.00 67.38 70 SER A CA 1
ATOM 567 C C . SER A 1 70 ? -14.544 -5.295 -11.538 1.00 67.38 70 SER A C 1
ATOM 569 O O . SER A 1 70 ? -15.122 -6.338 -11.843 1.00 67.38 70 SER A O 1
ATOM 571 N N . LEU A 1 71 ? -13.406 -5.274 -10.836 1.00 54.75 71 LEU A N 1
ATOM 572 C CA . LEU A 1 71 ? -12.808 -6.416 -10.129 1.00 54.75 71 LEU A CA 1
ATOM 573 C C . LEU A 1 71 ? -13.031 -6.307 -8.618 1.00 54.75 71 LEU A C 1
ATOM 575 O O . LEU A 1 71 ? -12.964 -5.172 -8.097 1.00 54.75 71 LEU A O 1
#

Radius of gyration: 13.52 Å; chains: 1; bounding box: 28×22×38 Å